Protein AF-A0A7V3J1Z0-F1 (afdb_monomer)

pLDDT: mean 83.59, std 12.21, range [49.81, 98.19]

Sequence (135 aa):
MPTKRCPRCSAEMPGSAWPPKPGRPSIWCSQQCRRAAYEERRAAKNGAVSVRVEVVEKPIERIVERIRIETREVYSSPAEAAQIVLKSPRACRTVLESLAAEADSGRLNAATFAPTLRAAQRLLDSLRRARLING

Mean predicted aligned error: 17.43 Å

Foldseek 3Di:
DDFDAAPQPRHGADQPDPPGDPDDGDNHNDVVSVVVVVVVVVCVVVVNDDDDDDDDDDDDPDDDDDDDDDDDDDDDDPVVVVVVQVVDPVSVVVVVVVVVVCVVVCVCDCVPNVVVVVVVVVVVVVCVVVVVPPD

Radius of gyration: 37.36 Å; Cα contacts (8 Å, |Δi|>4): 62; chains: 1; bounding box: 73×44×82 Å

Solvent-accessible surface area (backbone atoms only — not comparable to full-atom values): 8679 Å² total; per-residue (Å²): 128,88,75,56,52,15,86,84,78,62,44,71,36,73,64,74,55,86,79,66,71,89,72,84,79,72,74,47,55,43,73,64,55,49,48,52,58,47,51,51,52,52,35,37,73,71,65,75,38,94,76,86,82,80,86,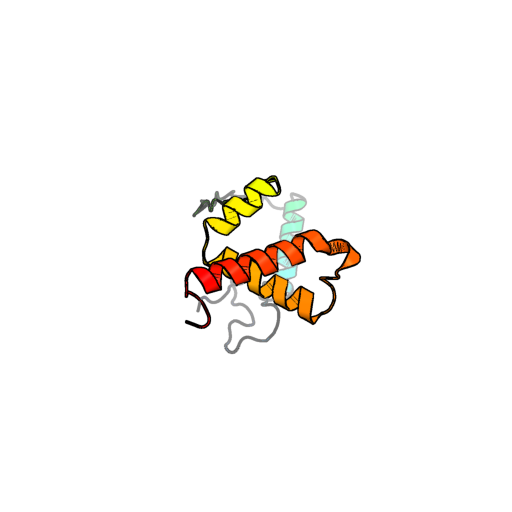78,88,74,82,81,90,71,88,79,82,79,82,78,84,77,86,76,86,76,88,62,53,74,69,53,48,51,54,57,32,74,76,30,75,65,47,45,48,53,52,53,55,49,54,48,53,33,44,78,71,59,72,61,35,65,90,85,37,45,69,57,54,54,50,52,51,54,49,53,54,50,36,44,76,68,48,76,49,92,107

Structure (mmCIF, N/CA/C/O backbone):
data_AF-A0A7V3J1Z0-F1
#
_entry.id   AF-A0A7V3J1Z0-F1
#
loop_
_atom_site.group_PDB
_atom_site.id
_atom_site.type_symbol
_atom_site.label_atom_id
_atom_site.label_alt_id
_atom_site.label_comp_id
_atom_site.label_asym_id
_atom_site.label_entity_id
_atom_site.label_seq_id
_atom_site.pdbx_PDB_ins_code
_atom_site.Cartn_x
_atom_site.Cartn_y
_atom_site.Cartn_z
_atom_site.occupancy
_atom_site.B_iso_or_equiv
_atom_site.auth_seq_id
_atom_site.auth_comp_id
_atom_site.auth_asym_id
_atom_site.auth_atom_id
_atom_site.pdbx_PDB_model_num
ATOM 1 N N . MET A 1 1 ? 6.101 -17.435 -53.773 1.00 49.81 1 MET A N 1
ATOM 2 C CA . MET A 1 1 ? 7.109 -17.475 -52.685 1.00 49.81 1 MET A CA 1
ATOM 3 C C . MET A 1 1 ? 8.494 -17.386 -53.308 1.00 49.81 1 MET A C 1
ATOM 5 O O . MET A 1 1 ? 8.680 -18.023 -54.337 1.00 49.81 1 MET A O 1
ATOM 9 N N . PRO A 1 2 ? 9.449 -16.612 -52.765 1.00 54.25 2 PRO A N 1
ATOM 10 C CA . PRO A 1 2 ? 10.783 -16.536 -53.352 1.00 54.25 2 PRO A CA 1
ATOM 11 C C . PRO A 1 2 ? 11.487 -17.892 -53.214 1.00 54.25 2 PRO A C 1
ATOM 13 O O . PRO A 1 2 ? 11.748 -18.362 -52.105 1.00 54.25 2 PRO A O 1
ATOM 16 N N . THR A 1 3 ? 11.772 -18.536 -54.345 1.00 64.31 3 THR A N 1
ATOM 17 C CA . THR A 1 3 ? 12.566 -19.768 -54.414 1.00 64.31 3 THR A CA 1
ATOM 18 C C . THR A 1 3 ? 13.955 -19.478 -53.857 1.00 64.31 3 THR A C 1
ATOM 20 O O . THR A 1 3 ? 14.709 -18.693 -54.439 1.00 64.31 3 THR A O 1
ATOM 23 N N . LYS A 1 4 ? 14.307 -20.078 -52.715 1.00 76.56 4 LYS A N 1
ATOM 24 C CA . LYS A 1 4 ? 15.668 -19.970 -52.179 1.00 76.56 4 LYS A CA 1
ATOM 25 C C . LYS A 1 4 ? 16.634 -20.615 -53.172 1.00 76.56 4 LYS A C 1
ATOM 27 O O . LYS A 1 4 ? 16.417 -21.748 -53.596 1.00 76.56 4 LYS A O 1
ATOM 32 N N . ARG A 1 5 ? 17.695 -19.890 -53.526 1.00 86.88 5 ARG A N 1
ATOM 33 C CA . ARG A 1 5 ? 18.758 -20.359 -54.423 1.00 86.88 5 ARG A CA 1
ATOM 34 C C . ARG A 1 5 ? 20.020 -20.680 -53.633 1.00 86.88 5 ARG A C 1
ATOM 36 O O . ARG A 1 5 ? 20.295 -20.057 -52.609 1.00 86.88 5 ARG A O 1
ATOM 43 N N . CYS A 1 6 ? 20.781 -21.652 -54.120 1.00 88.19 6 CYS A N 1
ATOM 44 C CA . CYS A 1 6 ? 22.076 -22.017 -53.569 1.00 88.19 6 CYS A CA 1
ATOM 45 C C . CYS A 1 6 ? 23.043 -20.822 -53.656 1.00 88.19 6 CYS A C 1
ATOM 47 O O . CYS A 1 6 ? 23.252 -20.316 -54.759 1.00 88.19 6 CYS A O 1
ATOM 49 N N . PRO A 1 7 ? 23.710 -20.421 -52.559 1.00 87.06 7 PRO A N 1
ATOM 50 C CA . PRO A 1 7 ? 24.659 -19.306 -52.579 1.00 87.06 7 PRO A CA 1
ATOM 51 C C . PRO A 1 7 ? 25.871 -19.514 -53.498 1.00 87.06 7 PRO A C 1
ATOM 53 O O . PRO A 1 7 ? 26.559 -18.551 -53.809 1.00 87.06 7 PRO A O 1
ATOM 56 N N . ARG A 1 8 ? 26.167 -20.761 -53.903 1.00 87.69 8 ARG A N 1
ATOM 57 C CA . ARG A 1 8 ? 27.352 -21.086 -54.711 1.00 87.69 8 ARG A CA 1
ATOM 58 C C . ARG A 1 8 ? 27.079 -21.252 -56.205 1.00 87.69 8 ARG A C 1
ATOM 60 O O . ARG A 1 8 ? 27.852 -20.749 -57.014 1.00 87.69 8 ARG A O 1
ATOM 67 N N . CYS A 1 9 ? 26.047 -22.015 -56.564 1.00 90.25 9 CYS A N 1
ATOM 68 C CA . CYS A 1 9 ? 25.738 -22.370 -57.957 1.00 90.25 9 CYS A CA 1
ATOM 69 C C . CYS A 1 9 ? 24.390 -21.821 -58.438 1.00 90.25 9 CYS A C 1
ATOM 71 O O . CYS A 1 9 ? 23.984 -22.103 -59.560 1.00 90.25 9 CYS A O 1
ATOM 73 N N . SER A 1 10 ? 23.665 -21.088 -57.586 1.00 88.38 10 SER A N 1
ATOM 74 C CA . SER A 1 10 ? 22.349 -20.511 -57.887 1.00 88.38 10 SER A CA 1
ATOM 75 C C . SER A 1 10 ? 21.243 -21.517 -58.244 1.00 88.38 10 SER A C 1
ATOM 77 O O . SER A 1 10 ? 20.143 -21.094 -58.607 1.00 88.38 10 SER A O 1
ATOM 79 N N . ALA A 1 11 ? 21.501 -22.823 -58.098 1.00 87.81 11 ALA A N 1
ATOM 80 C CA . ALA A 1 11 ? 20.513 -23.883 -58.265 1.00 87.81 11 ALA A CA 1
ATOM 81 C C . ALA A 1 11 ? 19.407 -23.795 -57.206 1.00 87.81 11 ALA A C 1
ATOM 83 O O . ALA A 1 11 ? 19.605 -23.240 -56.119 1.00 87.81 11 ALA A O 1
ATOM 84 N N . GLU A 1 12 ? 18.245 -24.362 -57.513 1.00 85.00 12 GLU A N 1
ATOM 85 C CA . GLU A 1 12 ? 17.122 -24.392 -56.584 1.00 85.00 12 GLU A CA 1
ATOM 86 C C . GLU A 1 12 ? 17.413 -25.287 -55.369 1.00 85.00 12 GLU A C 1
ATOM 88 O O . GLU A 1 12 ? 18.102 -26.308 -55.455 1.00 85.00 12 GLU A O 1
ATOM 93 N N . MET A 1 13 ? 16.933 -24.866 -54.201 1.00 82.38 13 MET A N 1
ATOM 94 C CA . MET A 1 13 ? 17.203 -25.544 -52.940 1.00 82.38 13 MET A CA 1
ATOM 95 C C . MET A 1 13 ? 16.282 -26.754 -52.714 1.00 82.38 13 MET A C 1
ATOM 97 O O . MET A 1 13 ? 15.063 -26.624 -52.848 1.00 82.38 13 MET A O 1
ATOM 101 N N . PRO A 1 14 ? 16.813 -27.911 -52.269 1.00 71.50 14 PRO A N 1
ATOM 102 C CA . PRO A 1 14 ? 15.992 -29.054 -51.899 1.00 71.50 14 PRO A CA 1
ATOM 103 C C . PRO A 1 14 ? 15.161 -28.685 -50.665 1.00 71.50 14 PRO A C 1
ATOM 105 O O . PRO A 1 14 ? 15.709 -28.434 -49.588 1.00 71.50 14 PRO A O 1
ATOM 108 N N . GLY A 1 15 ? 13.838 -28.629 -50.835 1.00 66.50 15 GLY A N 1
ATOM 109 C CA . GLY A 1 15 ? 12.896 -28.186 -49.800 1.00 66.50 15 GLY A CA 1
ATOM 110 C C . GLY A 1 15 ? 12.183 -26.862 -50.091 1.00 66.50 15 GLY A C 1
ATOM 111 O O . GLY A 1 15 ? 11.563 -26.322 -49.180 1.00 66.50 15 GLY A O 1
ATOM 112 N N . SER A 1 16 ? 12.244 -26.341 -51.326 1.00 64.25 16 SER A N 1
ATOM 113 C CA . SER A 1 16 ? 11.327 -25.286 -51.796 1.00 64.25 16 SER A CA 1
ATOM 114 C C . SER A 1 16 ? 9.881 -25.777 -51.992 1.00 64.25 16 SER A C 1
ATOM 116 O O . SER A 1 16 ? 8.973 -24.955 -52.089 1.00 64.25 16 SER A O 1
ATOM 118 N N . ALA A 1 17 ? 9.659 -27.098 -52.021 1.00 65.19 17 ALA A N 1
ATOM 119 C CA . ALA A 1 17 ? 8.346 -27.712 -52.197 1.00 65.19 17 ALA A CA 1
ATOM 120 C C . ALA A 1 17 ? 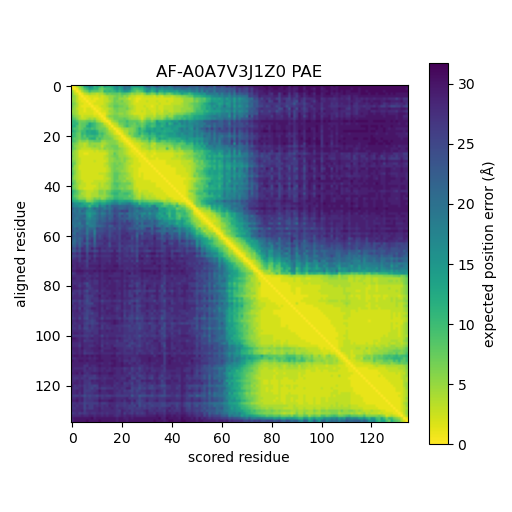7.453 -27.582 -50.948 1.00 65.19 17 ALA A C 1
ATOM 122 O O . ALA A 1 17 ? 7.917 -27.721 -49.814 1.00 65.19 17 ALA A O 1
ATOM 123 N N . TRP A 1 18 ? 6.159 -27.347 -51.178 1.00 61.62 18 TRP A N 1
ATOM 124 C CA . TRP A 1 18 ? 5.116 -27.328 -50.152 1.00 61.62 18 TRP A CA 1
ATOM 125 C C . TRP A 1 18 ? 4.485 -28.724 -50.000 1.00 61.62 18 TRP A C 1
ATOM 127 O O . TRP A 1 18 ? 4.189 -29.343 -51.023 1.00 61.62 18 TRP A O 1
ATOM 137 N N . PRO A 1 19 ? 4.227 -29.222 -48.775 1.00 67.44 19 PRO A N 1
ATOM 138 C CA . PRO A 1 19 ? 4.533 -28.621 -47.475 1.00 67.44 19 PRO A CA 1
ATOM 139 C C . PRO A 1 19 ? 6.029 -28.728 -47.110 1.00 67.44 19 PRO A C 1
ATOM 141 O O . PRO A 1 19 ? 6.693 -29.695 -47.494 1.00 67.44 19 PRO A O 1
ATOM 144 N N . PRO A 1 20 ? 6.584 -27.757 -46.359 1.00 66.12 20 PRO A N 1
ATOM 145 C CA . PRO A 1 20 ? 7.994 -27.764 -45.994 1.00 66.12 20 PRO A CA 1
ATOM 146 C C . PRO A 1 20 ? 8.314 -28.966 -45.104 1.00 66.12 20 PRO A C 1
ATOM 148 O O . PRO A 1 20 ? 7.594 -29.266 -44.151 1.00 66.12 20 PRO A O 1
ATOM 151 N N . LYS A 1 21 ? 9.433 -29.641 -45.388 1.00 68.69 21 LYS A N 1
ATOM 152 C CA . LYS A 1 21 ? 9.924 -30.713 -44.516 1.00 68.69 21 LYS A CA 1
ATOM 153 C C . LYS A 1 21 ? 10.236 -30.144 -43.120 1.00 68.69 21 LYS A C 1
ATOM 155 O O . LYS A 1 21 ? 10.890 -29.100 -43.041 1.00 68.69 21 LYS A O 1
ATOM 160 N N . PRO A 1 22 ? 9.820 -30.815 -42.031 1.00 72.00 22 PRO A N 1
ATOM 161 C CA . PRO A 1 22 ? 10.160 -30.393 -40.678 1.00 72.00 22 PRO A CA 1
ATOM 162 C C . PRO A 1 22 ? 11.679 -30.437 -40.458 1.00 72.00 22 PRO A C 1
ATOM 164 O O . PRO A 1 22 ? 12.362 -31.353 -40.919 1.00 72.00 22 PRO A O 1
ATOM 167 N N . GLY A 1 23 ? 12.210 -29.437 -39.752 1.00 76.25 23 GLY A N 1
ATOM 168 C CA . GLY A 1 23 ? 13.637 -29.313 -39.440 1.00 76.25 23 GLY A CA 1
ATOM 169 C C . GLY A 1 23 ? 14.283 -28.029 -39.965 1.00 76.25 23 GLY A C 1
ATOM 170 O O . GLY A 1 23 ? 13.628 -27.140 -40.508 1.00 76.25 23 GLY A O 1
ATOM 171 N N . ARG A 1 24 ? 15.603 -27.907 -39.762 1.00 78.06 24 ARG A N 1
ATOM 172 C CA . ARG A 1 24 ? 16.382 -26.743 -40.209 1.00 78.06 24 ARG A CA 1
ATOM 173 C C . ARG A 1 24 ? 16.421 -26.705 -41.746 1.00 78.06 24 ARG A C 1
ATOM 175 O O . ARG A 1 24 ? 16.910 -27.664 -42.343 1.00 78.06 24 ARG A O 1
ATOM 182 N N . PRO A 1 25 ? 16.012 -25.594 -42.388 1.00 76.25 25 PRO A N 1
ATOM 183 C CA . PRO A 1 25 ? 16.139 -25.438 -43.832 1.00 76.25 25 PRO A CA 1
ATOM 184 C C . PRO A 1 25 ? 17.588 -25.605 -44.299 1.00 76.25 25 PRO A C 1
ATOM 186 O O . PRO A 1 25 ? 18.521 -25.102 -43.664 1.00 76.25 25 PRO A O 1
ATOM 189 N N . SER A 1 26 ? 17.776 -26.292 -45.424 1.00 77.19 26 SER A N 1
ATOM 190 C CA . SER A 1 26 ? 19.084 -26.418 -46.062 1.00 77.19 26 SER A CA 1
ATOM 191 C C . SER A 1 26 ? 19.583 -25.038 -46.524 1.00 77.19 26 SER A C 1
ATOM 193 O O . SER A 1 26 ? 18.798 -24.167 -46.898 1.00 77.19 26 SER A O 1
ATOM 195 N N . ILE A 1 27 ? 20.903 -24.822 -46.463 1.00 87.25 27 ILE A N 1
ATOM 196 C CA . ILE A 1 27 ? 21.578 -23.601 -46.961 1.00 87.25 27 ILE A CA 1
ATOM 197 C C . ILE A 1 27 ? 22.276 -23.865 -48.308 1.00 87.25 27 ILE A C 1
ATOM 199 O O . ILE A 1 27 ? 22.444 -22.951 -49.107 1.00 87.25 27 ILE A O 1
ATOM 203 N N . TRP A 1 28 ? 22.627 -25.123 -48.589 1.00 90.38 28 TRP A N 1
ATOM 204 C CA . TRP A 1 28 ? 23.281 -25.562 -49.825 1.00 90.38 28 TRP A CA 1
ATOM 205 C C . TRP A 1 28 ? 22.400 -26.556 -50.582 1.00 90.38 28 TRP A C 1
ATOM 207 O O . TRP A 1 28 ? 21.750 -27.388 -49.947 1.00 90.38 28 TRP A O 1
ATOM 217 N N . CYS A 1 29 ? 22.423 -26.523 -51.919 1.00 89.19 29 CYS A N 1
ATOM 218 C CA . CYS A 1 29 ? 21.630 -27.458 -52.724 1.00 89.19 29 CYS A CA 1
ATOM 219 C C . CYS A 1 29 ? 22.146 -28.905 -52.650 1.00 89.19 29 CYS A C 1
ATOM 221 O O . CYS A 1 29 ? 21.397 -29.843 -52.898 1.00 89.19 29 CYS A O 1
ATOM 223 N N . SER A 1 30 ? 23.420 -29.098 -52.291 1.00 88.88 30 SER A N 1
ATOM 224 C CA . SER A 1 30 ? 24.050 -30.409 -52.129 1.00 88.88 30 SER A CA 1
ATOM 225 C C . SER A 1 30 ? 25.260 -30.348 -51.188 1.00 88.88 30 SER A C 1
ATOM 227 O O . SER A 1 30 ? 25.820 -29.277 -50.924 1.00 88.88 30 SER A O 1
ATOM 229 N N . GLN A 1 31 ? 25.707 -31.513 -50.705 1.00 90.56 31 GLN A N 1
ATOM 230 C CA . GLN A 1 31 ? 26.956 -31.623 -49.937 1.00 90.56 31 GLN A CA 1
ATOM 231 C C . GLN A 1 31 ? 28.187 -31.219 -50.761 1.00 90.56 31 GLN A C 1
ATOM 233 O O . GLN A 1 31 ? 29.139 -30.676 -50.205 1.00 90.56 31 GLN A O 1
ATOM 238 N N . GLN A 1 32 ? 28.160 -31.428 -52.080 1.00 93.12 32 GLN A N 1
ATOM 239 C CA . GLN A 1 32 ? 29.228 -30.995 -52.979 1.00 93.12 32 GLN A CA 1
ATOM 240 C C . GLN A 1 32 ? 29.351 -29.467 -52.990 1.00 93.12 32 GLN A C 1
ATOM 242 O O . GLN A 1 32 ? 30.438 -28.948 -52.758 1.00 93.12 32 GLN A O 1
ATOM 247 N N . CYS A 1 33 ? 28.236 -28.740 -53.142 1.00 92.69 33 CYS A N 1
ATOM 248 C CA . CYS A 1 33 ? 28.239 -27.274 -53.068 1.00 92.69 33 CYS A CA 1
ATOM 249 C C . CYS A 1 33 ? 28.694 -26.761 -51.696 1.00 92.69 33 CYS A C 1
ATOM 251 O O . CYS A 1 33 ? 29.413 -25.768 -51.619 1.00 92.69 33 CYS A O 1
ATOM 253 N N . ARG A 1 34 ? 28.333 -27.458 -50.611 1.00 92.56 34 ARG A N 1
ATOM 254 C CA . ARG A 1 34 ? 28.817 -27.130 -49.264 1.00 92.56 34 ARG A CA 1
ATOM 255 C C . ARG A 1 34 ? 30.339 -27.268 -49.143 1.00 92.56 34 ARG A C 1
ATOM 257 O O . ARG A 1 34 ? 30.966 -26.401 -48.537 1.00 92.56 34 ARG A O 1
ATOM 264 N N . ARG A 1 35 ? 30.917 -28.355 -49.669 1.00 94.56 35 ARG A N 1
ATOM 265 C CA . ARG A 1 35 ? 32.366 -28.622 -49.626 1.00 94.56 35 ARG A CA 1
ATOM 266 C C . ARG A 1 35 ? 33.142 -27.657 -50.520 1.00 94.56 35 ARG A C 1
ATOM 268 O O . ARG A 1 35 ? 34.059 -27.018 -50.022 1.00 94.56 35 ARG A O 1
ATOM 275 N N . ALA A 1 36 ? 32.700 -27.451 -51.759 1.00 92.38 36 ALA A N 1
ATOM 276 C CA . ALA A 1 36 ? 33.319 -26.500 -52.683 1.00 92.38 36 ALA A CA 1
ATOM 277 C C . ALA A 1 36 ? 33.342 -25.070 -52.109 1.00 92.38 36 ALA A C 1
ATOM 279 O O . ALA A 1 36 ? 34.386 -24.430 -52.063 1.00 92.38 36 ALA A O 1
ATOM 280 N N . ALA A 1 37 ? 32.225 -24.599 -51.540 1.00 91.19 37 ALA A N 1
ATOM 281 C CA . ALA A 1 37 ? 32.174 -23.284 -50.894 1.00 91.19 37 ALA A CA 1
ATOM 282 C C . ALA A 1 37 ? 33.036 -23.19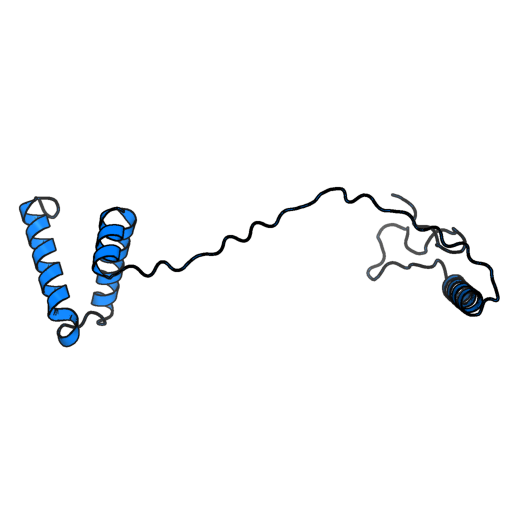0 -49.617 1.00 91.19 37 ALA A C 1
ATOM 284 O O . ALA A 1 37 ? 33.398 -22.100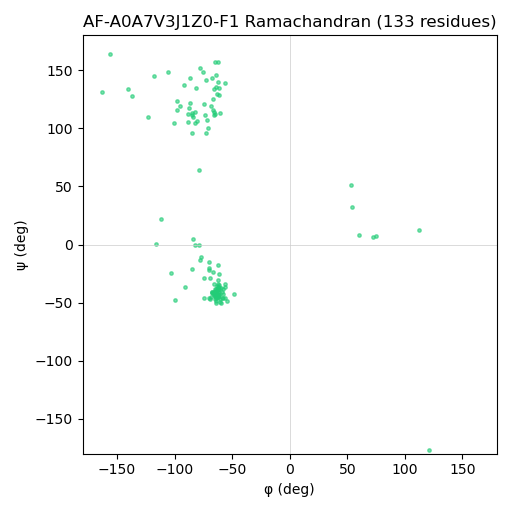 -49.168 1.00 91.19 37 ALA A O 1
ATOM 285 N N . TYR A 1 38 ? 33.328 -24.313 -48.956 1.00 91.38 38 TYR A N 1
ATOM 286 C CA . TYR A 1 38 ? 34.295 -24.345 -47.859 1.00 91.38 38 TYR A CA 1
ATOM 287 C C . TYR A 1 38 ? 35.733 -24.258 -48.386 1.00 91.38 38 TYR A C 1
ATOM 289 O O . TYR A 1 38 ? 36.514 -23.460 -47.870 1.00 91.38 38 TYR A O 1
ATOM 297 N N . GLU A 1 39 ? 36.061 -25.027 -49.421 1.00 91.06 39 GLU A N 1
ATOM 298 C CA . GLU A 1 39 ? 37.381 -25.035 -50.056 1.00 91.06 39 GLU A CA 1
ATOM 299 C C . GLU A 1 39 ? 37.733 -23.679 -50.662 1.00 91.06 39 GLU A C 1
ATOM 301 O O . GLU A 1 39 ? 38.836 -23.198 -50.439 1.00 91.06 39 GLU A O 1
ATOM 306 N N . GLU A 1 40 ? 36.789 -22.996 -51.309 1.00 87.44 40 GLU A N 1
ATOM 307 C CA . GLU A 1 40 ? 36.987 -21.635 -51.823 1.00 87.44 40 GLU A CA 1
ATOM 308 C C . GLU A 1 40 ? 37.302 -20.632 -50.719 1.00 87.44 40 GLU A C 1
ATOM 310 O O . GLU A 1 40 ? 38.231 -19.839 -50.845 1.00 87.44 40 GLU A O 1
ATOM 315 N N . ARG A 1 41 ? 36.578 -20.694 -49.594 1.00 84.38 41 ARG A N 1
ATOM 316 C CA . ARG A 1 41 ? 36.872 -19.847 -48.429 1.00 84.38 41 ARG A CA 1
ATOM 317 C C . ARG A 1 41 ? 38.240 -20.162 -47.833 1.00 84.38 41 ARG A C 1
ATOM 319 O O . ARG A 1 41 ? 38.947 -19.249 -47.415 1.00 84.38 41 ARG A O 1
ATOM 326 N N . ARG A 1 42 ? 38.626 -21.440 -47.796 1.00 87.50 42 ARG A N 1
ATOM 327 C CA . ARG A 1 42 ? 39.957 -21.870 -47.351 1.00 87.50 42 ARG A CA 1
ATOM 328 C C . ARG A 1 42 ? 41.047 -21.380 -48.310 1.00 87.50 42 ARG A C 1
ATOM 330 O O . ARG A 1 42 ? 42.061 -20.879 -47.841 1.00 87.50 42 ARG A O 1
ATOM 337 N N . ALA A 1 43 ? 40.828 -21.483 -49.618 1.00 85.12 43 ALA A N 1
ATOM 338 C CA . ALA A 1 43 ? 41.755 -21.032 -50.650 1.00 85.12 43 ALA A CA 1
ATOM 339 C C . ALA A 1 43 ? 41.938 -19.510 -50.599 1.00 85.12 43 ALA A C 1
ATOM 341 O O . ALA A 1 43 ? 43.068 -19.035 -50.572 1.00 85.12 43 ALA A O 1
ATOM 342 N N . ALA A 1 44 ? 40.843 -18.757 -50.469 1.00 81.31 44 ALA A N 1
ATOM 343 C CA . ALA A 1 44 ? 40.863 -17.312 -50.264 1.00 81.31 44 ALA A CA 1
ATOM 344 C C . ALA A 1 44 ? 41.625 -16.914 -48.990 1.00 81.31 44 ALA A C 1
ATOM 346 O O . ALA A 1 44 ? 42.479 -16.034 -49.031 1.00 81.31 44 ALA A O 1
ATOM 347 N N . LYS A 1 45 ? 41.378 -17.600 -47.863 1.00 81.12 45 LYS A N 1
ATOM 348 C CA . LYS A 1 45 ? 42.107 -17.366 -46.604 1.00 81.12 45 LYS A CA 1
ATOM 349 C C . LYS A 1 45 ? 43.610 -17.637 -46.739 1.00 81.12 45 LYS A C 1
ATOM 351 O O . LYS A 1 45 ? 44.408 -16.947 -46.117 1.00 81.12 45 LYS A O 1
ATOM 356 N N . ASN A 1 46 ? 43.982 -18.625 -47.548 1.00 83.50 46 ASN A N 1
ATOM 357 C CA . ASN A 1 46 ? 45.372 -18.972 -47.837 1.00 83.50 46 ASN A CA 1
ATOM 358 C C . ASN A 1 46 ? 45.990 -18.107 -48.956 1.00 83.50 46 ASN A C 1
ATOM 360 O O . ASN A 1 46 ? 47.108 -18.385 -49.375 1.00 83.50 46 ASN A O 1
ATOM 364 N N . GLY A 1 47 ? 45.273 -17.096 -49.465 1.00 77.25 47 GLY A N 1
ATOM 365 C CA . GLY A 1 47 ? 45.757 -16.191 -50.512 1.00 77.25 47 GLY A CA 1
ATOM 366 C C . GLY A 1 47 ? 45.791 -16.785 -51.925 1.00 77.25 47 GLY A C 1
ATOM 367 O O . GLY A 1 47 ? 46.292 -16.142 -52.838 1.00 77.25 47 GLY A O 1
ATOM 368 N N . ALA A 1 48 ? 45.247 -17.988 -52.131 1.00 74.00 48 ALA A N 1
ATOM 369 C CA . ALA A 1 48 ? 45.241 -18.668 -53.429 1.00 74.00 48 ALA A CA 1
ATOM 370 C C . ALA A 1 48 ? 44.169 -18.133 -54.401 1.00 74.00 48 ALA A C 1
ATOM 372 O O . ALA A 1 48 ? 44.198 -18.450 -55.586 1.00 74.00 48 ALA A O 1
ATOM 373 N N . VAL A 1 49 ? 43.211 -17.338 -53.910 1.00 67.00 49 VAL A N 1
ATOM 374 C CA . VAL A 1 49 ? 42.144 -16.712 -54.706 1.00 67.00 49 VAL A CA 1
ATOM 375 C C . VAL A 1 49 ? 41.975 -15.266 -54.251 1.00 67.00 49 VAL A C 1
ATOM 377 O O . VAL A 1 49 ? 41.769 -15.015 -53.063 1.00 67.00 49 VAL A O 1
ATOM 380 N N . SER A 1 50 ? 42.017 -14.312 -55.184 1.00 52.25 50 SER A N 1
ATOM 381 C CA . SER A 1 50 ? 41.703 -12.911 -54.895 1.00 52.25 50 SER A CA 1
ATOM 382 C C . SER A 1 50 ? 40.197 -12.758 -54.652 1.00 52.25 50 SER A C 1
ATOM 384 O O . SER A 1 50 ? 39.403 -12.834 -55.590 1.00 52.25 50 SER A O 1
ATOM 386 N N . VAL A 1 51 ? 39.786 -12.545 -53.401 1.00 64.19 51 VAL A N 1
ATOM 387 C CA . VAL A 1 51 ? 38.396 -12.203 -53.062 1.00 64.19 51 VAL A CA 1
ATOM 388 C C . VAL A 1 51 ? 38.288 -10.694 -52.893 1.00 64.19 51 VAL A C 1
ATOM 390 O O . VAL A 1 51 ? 38.986 -10.106 -52.070 1.00 64.19 51 VAL A O 1
ATOM 393 N N . ARG A 1 52 ? 37.392 -10.066 -53.657 1.00 65.00 52 ARG A N 1
ATOM 394 C CA . ARG A 1 52 ? 37.035 -8.657 -53.481 1.00 65.00 52 ARG A CA 1
ATOM 395 C C . ARG A 1 52 ? 35.966 -8.568 -52.393 1.00 65.00 52 ARG A C 1
ATOM 397 O O . ARG A 1 52 ? 34.848 -9.034 -52.589 1.00 65.00 52 ARG A O 1
ATOM 404 N N . VAL A 1 53 ? 36.327 -8.034 -51.230 1.00 70.44 53 VAL A N 1
ATOM 405 C CA . VAL A 1 53 ? 35.383 -7.781 -50.134 1.00 70.44 53 VAL A CA 1
ATOM 406 C C . VAL A 1 53 ? 34.800 -6.388 -50.333 1.00 70.44 53 VAL A C 1
ATOM 408 O O . VAL A 1 53 ? 35.518 -5.400 -50.213 1.00 70.44 53 VAL A O 1
ATOM 411 N N . GLU A 1 54 ? 33.509 -6.307 -50.641 1.00 72.56 54 GLU A N 1
ATOM 412 C CA . GLU A 1 54 ? 32.769 -5.045 -50.625 1.00 72.56 54 GLU A CA 1
ATOM 413 C C . GLU A 1 54 ? 32.059 -4.902 -49.278 1.00 72.56 54 GLU A C 1
ATOM 415 O O . GLU A 1 54 ? 31.245 -5.743 -48.887 1.00 72.56 54 GLU A O 1
ATOM 420 N N . VAL A 1 55 ? 32.404 -3.848 -48.539 1.00 74.44 55 VAL A N 1
ATOM 421 C CA . VAL A 1 55 ? 31.725 -3.488 -47.294 1.00 74.44 55 VAL A CA 1
ATOM 422 C C . VAL A 1 55 ? 30.505 -2.655 -47.668 1.00 74.44 55 VAL A C 1
ATOM 424 O O . VAL A 1 55 ? 30.643 -1.550 -48.182 1.00 74.44 55 VAL A O 1
ATOM 427 N N . VAL A 1 56 ? 29.312 -3.197 -47.431 1.00 78.25 56 VAL A N 1
ATOM 428 C CA . VAL A 1 56 ? 28.047 -2.481 -47.635 1.00 78.25 56 VAL A CA 1
ATOM 429 C C . VAL A 1 56 ? 27.581 -1.934 -46.291 1.00 78.25 56 VAL A C 1
ATOM 431 O O . VAL A 1 56 ? 27.268 -2.706 -45.380 1.00 78.25 56 VAL A O 1
ATOM 434 N N . GLU A 1 57 ? 27.517 -0.611 -46.165 1.00 70.75 57 GLU A N 1
ATOM 435 C CA . GLU A 1 57 ? 26.915 0.042 -45.004 1.00 70.75 57 GLU A CA 1
ATOM 436 C C . GLU A 1 57 ? 25.402 -0.197 -45.012 1.00 70.75 57 GLU A C 1
ATOM 438 O O . GLU A 1 57 ? 24.693 0.172 -45.949 1.00 70.75 57 GLU A O 1
ATOM 443 N N . LYS A 1 58 ? 24.891 -0.858 -43.968 1.00 70.50 58 LYS A N 1
ATOM 444 C CA . LYS A 1 58 ? 23.448 -1.011 -43.772 1.00 70.50 58 LYS A CA 1
ATOM 445 C C . LYS A 1 58 ? 22.903 0.204 -43.019 1.00 70.50 58 LYS A C 1
ATOM 447 O O . LYS A 1 58 ? 23.337 0.422 -41.887 1.00 70.50 58 LYS A O 1
ATOM 452 N N . PRO A 1 59 ? 21.930 0.945 -43.576 1.00 66.75 59 PRO A N 1
ATOM 453 C CA . PRO A 1 59 ? 21.286 2.031 -42.853 1.00 66.75 59 PRO A CA 1
ATOM 454 C C . PRO A 1 59 ? 20.490 1.479 -41.663 1.00 66.75 59 PRO A C 1
ATOM 456 O O . PRO A 1 59 ? 19.769 0.486 -41.774 1.00 66.75 59 PRO A O 1
ATOM 459 N N . ILE A 1 60 ? 20.643 2.118 -40.503 1.00 68.62 6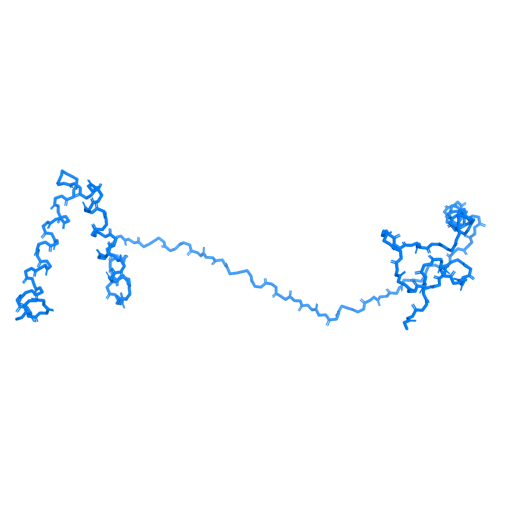0 ILE A N 1
ATOM 460 C CA . ILE A 1 60 ? 19.895 1.789 -39.287 1.00 68.62 60 ILE A CA 1
ATOM 461 C C . ILE A 1 60 ? 18.517 2.449 -39.405 1.00 68.62 60 ILE A C 1
ATOM 463 O O . ILE A 1 60 ? 18.395 3.661 -39.274 1.00 68.62 60 ILE A O 1
ATOM 467 N N . GLU A 1 61 ? 17.475 1.657 -39.663 1.00 71.44 61 GLU A N 1
ATOM 468 C CA . GLU A 1 61 ? 16.130 2.169 -39.980 1.00 71.44 61 GLU A CA 1
ATOM 469 C C . GLU A 1 61 ? 15.405 2.829 -38.793 1.00 71.44 61 GLU A C 1
ATOM 471 O O . GLU A 1 61 ? 14.467 3.595 -39.003 1.00 71.44 61 GLU A O 1
ATOM 476 N N . ARG A 1 62 ? 15.805 2.555 -37.540 1.00 63.97 62 ARG A N 1
ATOM 477 C CA . ARG A 1 62 ? 15.214 3.198 -36.353 1.00 63.97 62 ARG A CA 1
ATOM 478 C C . ARG A 1 62 ? 16.070 3.046 -35.102 1.00 63.97 62 ARG A C 1
ATOM 480 O O . ARG A 1 62 ? 16.433 1.935 -34.719 1.00 63.97 62 ARG A O 1
ATOM 487 N N . ILE A 1 63 ? 16.295 4.158 -34.410 1.00 70.12 63 ILE A N 1
ATOM 488 C CA . ILE A 1 63 ? 16.823 4.181 -33.044 1.00 70.12 63 ILE A CA 1
ATOM 489 C C . ILE A 1 63 ? 15.617 4.062 -32.104 1.00 70.12 63 ILE A C 1
ATOM 491 O O . ILE A 1 63 ? 14.720 4.901 -32.138 1.00 70.12 63 ILE A O 1
ATOM 495 N N . VAL A 1 64 ? 15.546 2.993 -31.306 1.00 71.00 64 VAL A N 1
ATOM 496 C CA . VAL A 1 64 ? 14.510 2.835 -30.271 1.00 71.00 64 VAL A CA 1
ATOM 497 C C . VAL A 1 64 ? 15.127 3.199 -28.931 1.00 71.00 64 VAL A C 1
ATOM 499 O O . VAL A 1 64 ? 15.900 2.423 -28.368 1.00 71.00 64 VAL A O 1
ATOM 502 N N . GLU A 1 65 ? 14.786 4.377 -28.424 1.00 70.25 65 GLU A N 1
ATOM 503 C CA . GLU A 1 65 ? 15.227 4.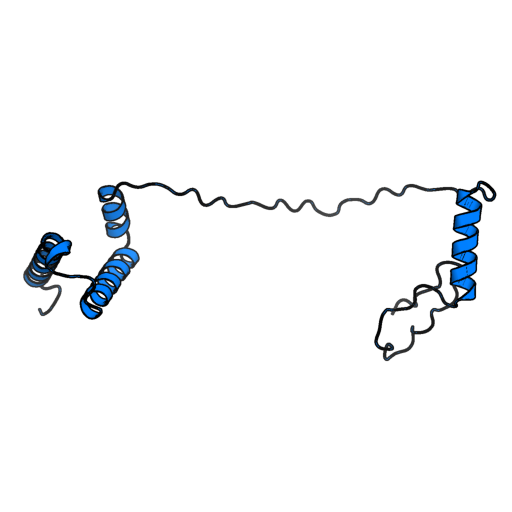825 -27.110 1.00 70.25 65 GLU A CA 1
ATOM 504 C C . GLU A 1 65 ? 14.454 4.053 -26.030 1.00 70.25 65 GLU A C 1
ATOM 506 O O . GLU A 1 65 ? 13.235 4.163 -25.892 1.00 70.25 65 GLU A O 1
ATOM 511 N N . ARG A 1 66 ? 15.153 3.183 -25.296 1.00 66.62 66 ARG A N 1
ATOM 512 C CA . ARG A 1 66 ? 14.559 2.441 -24.181 1.00 66.62 66 ARG A CA 1
ATOM 513 C C . ARG A 1 66 ? 14.621 3.309 -22.932 1.00 66.62 66 ARG A C 1
ATOM 515 O O . ARG A 1 66 ? 15.635 3.312 -22.239 1.00 66.62 66 ARG A O 1
ATOM 522 N N . ILE A 1 67 ? 13.530 4.009 -22.634 1.00 72.38 67 ILE A N 1
ATOM 523 C CA . ILE A 1 67 ? 13.372 4.729 -21.367 1.00 72.38 67 ILE A CA 1
ATOM 524 C C . ILE A 1 67 ? 13.316 3.690 -20.238 1.00 72.38 67 ILE A C 1
ATOM 526 O O . ILE A 1 67 ? 12.368 2.909 -20.142 1.00 72.38 67 ILE A O 1
ATOM 530 N N . ARG A 1 68 ? 14.351 3.654 -19.395 1.00 66.25 68 ARG A N 1
ATOM 531 C CA . ARG A 1 68 ? 14.332 2.905 -18.134 1.00 66.25 68 ARG A CA 1
ATOM 532 C C . ARG A 1 68 ? 13.693 3.797 -17.077 1.00 66.25 68 ARG A C 1
ATOM 534 O O . ARG A 1 68 ? 14.257 4.823 -16.718 1.00 66.25 68 ARG A O 1
ATOM 541 N N . ILE A 1 69 ? 12.503 3.423 -16.616 1.00 74.00 69 ILE A N 1
ATOM 542 C CA . ILE A 1 69 ? 11.849 4.095 -15.493 1.00 74.00 69 ILE A CA 1
ATOM 543 C C . ILE A 1 69 ? 12.456 3.509 -14.219 1.00 74.00 69 ILE A C 1
ATOM 545 O O . ILE A 1 69 ? 12.172 2.367 -13.864 1.00 74.00 69 ILE A O 1
ATOM 549 N N . GLU A 1 70 ? 13.326 4.269 -13.561 1.00 69.12 70 GLU A N 1
ATOM 550 C CA . GLU A 1 70 ? 13.866 3.900 -12.255 1.00 69.12 70 GLU A CA 1
ATOM 551 C C . GLU A 1 70 ? 12.861 4.292 -11.168 1.00 69.12 70 GLU A C 1
ATOM 553 O O . GLU A 1 70 ? 12.575 5.470 -10.945 1.00 69.12 70 GLU A O 1
ATOM 558 N N . THR A 1 71 ? 12.296 3.300 -10.481 1.00 68.75 71 THR A N 1
ATOM 559 C CA . THR A 1 71 ? 11.533 3.531 -9.253 1.00 68.75 71 THR A CA 1
ATOM 560 C C . THR A 1 71 ? 12.499 3.922 -8.145 1.00 68.75 71 THR A C 1
ATOM 562 O O . THR A 1 71 ? 13.163 3.071 -7.559 1.00 68.75 71 THR A O 1
ATOM 565 N N . ARG A 1 72 ? 12.587 5.222 -7.861 1.00 70.25 72 ARG A N 1
ATOM 566 C CA . ARG A 1 72 ? 13.299 5.731 -6.690 1.00 70.25 72 ARG A CA 1
ATOM 567 C C . ARG A 1 72 ? 12.465 5.457 -5.442 1.00 70.25 72 ARG A C 1
ATOM 569 O O . ARG A 1 72 ? 11.344 5.951 -5.332 1.00 70.25 72 ARG A O 1
ATOM 576 N N . GLU A 1 73 ? 13.026 4.711 -4.496 1.00 70.25 73 GLU A N 1
ATOM 577 C CA . GLU A 1 73 ? 12.440 4.583 -3.163 1.00 70.25 73 GLU A CA 1
ATOM 578 C C . GLU A 1 73 ? 12.484 5.948 -2.470 1.00 70.25 73 GLU A C 1
ATOM 580 O O . GLU A 1 73 ? 13.549 6.499 -2.178 1.00 70.25 73 GLU A O 1
ATOM 585 N N . VAL A 1 74 ? 11.309 6.536 -2.260 1.00 70.69 74 VAL A N 1
ATOM 586 C CA . VAL A 1 74 ? 11.161 7.729 -1.431 1.00 70.69 74 VAL A CA 1
ATOM 587 C C . VAL A 1 74 ? 10.955 7.239 -0.005 1.00 70.69 74 VAL A C 1
ATOM 589 O O . VAL A 1 74 ? 9.894 6.716 0.330 1.00 70.69 74 VAL A O 1
ATOM 592 N N . TYR A 1 75 ? 11.984 7.374 0.832 1.00 72.44 75 TYR A N 1
ATOM 593 C CA . TYR A 1 75 ? 11.866 7.105 2.262 1.00 72.44 75 TYR A CA 1
ATOM 594 C C . TYR A 1 75 ? 11.060 8.231 2.910 1.00 72.44 75 TYR A C 1
ATOM 596 O O . TYR A 1 75 ? 11.599 9.289 3.229 1.00 72.44 75 TYR A O 1
ATOM 604 N N . SER A 1 76 ? 9.759 8.010 3.080 1.00 82.19 76 SER A N 1
ATOM 605 C CA . SER A 1 76 ? 8.894 8.904 3.846 1.00 82.19 76 SER A CA 1
ATOM 606 C C . SER A 1 76 ? 8.930 8.543 5.326 1.00 82.19 76 SER A C 1
ATOM 608 O O . SER A 1 76 ? 8.950 7.369 5.703 1.00 82.19 76 SER A O 1
ATOM 610 N N . SER A 1 77 ? 8.886 9.560 6.186 1.00 92.50 77 SER A N 1
ATOM 611 C CA . SER A 1 77 ? 8.661 9.327 7.616 1.00 92.50 77 SER A CA 1
ATOM 612 C C . SER A 1 77 ? 7.279 8.683 7.848 1.00 92.50 77 SER A C 1
ATOM 614 O O . SER A 1 77 ? 6.373 8.873 7.032 1.00 92.50 77 SER A O 1
ATOM 616 N N . PRO A 1 78 ? 7.041 7.977 8.970 1.00 89.56 78 PRO A N 1
ATOM 617 C CA . PRO A 1 78 ? 5.723 7.400 9.257 1.00 89.56 78 PRO A CA 1
ATOM 618 C C . PRO A 1 78 ? 4.580 8.429 9.252 1.00 89.56 78 PRO A C 1
ATOM 620 O O . PRO A 1 78 ? 3.479 8.139 8.786 1.00 89.56 78 PRO A O 1
ATOM 623 N N . ALA A 1 79 ? 4.843 9.650 9.730 1.00 91.81 79 ALA A N 1
ATOM 624 C CA . ALA A 1 79 ? 3.866 10.736 9.719 1.00 91.81 79 ALA A CA 1
ATOM 625 C C . ALA A 1 79 ? 3.534 11.186 8.288 1.00 91.81 79 ALA A C 1
ATOM 627 O O . ALA A 1 79 ? 2.371 11.405 7.952 1.00 91.81 79 ALA A O 1
ATOM 628 N N . GLU A 1 80 ? 4.545 11.285 7.430 1.00 92.94 80 GLU A N 1
ATOM 629 C CA . GLU A 1 80 ? 4.367 11.629 6.021 1.00 92.94 80 GLU A CA 1
ATOM 630 C C . GLU A 1 80 ? 3.625 10.524 5.258 1.00 92.94 80 GLU A C 1
ATOM 632 O O . GLU A 1 80 ? 2.690 10.818 4.514 1.00 92.94 80 GLU A O 1
ATOM 637 N N . ALA A 1 81 ? 3.945 9.254 5.518 1.00 93.06 81 ALA A N 1
ATOM 638 C CA . ALA A 1 81 ? 3.218 8.116 4.961 1.00 93.06 81 ALA A CA 1
ATOM 639 C C . ALA A 1 81 ? 1.726 8.151 5.342 1.00 93.06 81 ALA A C 1
ATOM 641 O O . ALA A 1 81 ? 0.864 7.962 4.483 1.00 93.06 81 ALA A O 1
ATOM 642 N N . ALA A 1 82 ? 1.402 8.480 6.598 1.00 93.75 82 ALA A N 1
ATOM 643 C CA . ALA A 1 82 ? 0.015 8.657 7.027 1.00 93.75 82 ALA A CA 1
ATOM 644 C C . ALA A 1 82 ? -0.686 9.791 6.255 1.00 93.75 82 ALA A C 1
ATOM 646 O O . ALA A 1 82 ? -1.827 9.626 5.825 1.00 93.75 82 ALA A O 1
ATOM 647 N N . GLN A 1 83 ? -0.005 10.916 6.011 1.00 94.56 83 GLN A N 1
ATOM 648 C CA . GLN A 1 83 ? -0.555 12.014 5.204 1.00 94.56 83 GLN A CA 1
ATOM 649 C C . GLN A 1 83 ? -0.791 11.612 3.745 1.00 94.56 83 GLN A C 1
ATOM 651 O O . GLN A 1 83 ? -1.796 12.004 3.154 1.00 94.56 83 GLN A O 1
ATOM 656 N N . ILE A 1 84 ? 0.106 10.816 3.160 1.00 93.75 84 ILE A N 1
ATOM 657 C CA . ILE A 1 84 ? -0.062 10.284 1.803 1.00 93.75 84 ILE A CA 1
ATOM 658 C C . ILE A 1 84 ? -1.307 9.392 1.734 1.00 93.75 84 ILE A C 1
ATOM 660 O O . ILE A 1 84 ? -2.121 9.551 0.824 1.00 93.75 84 ILE A O 1
ATOM 664 N N . VAL A 1 85 ? -1.495 8.502 2.715 1.00 95.75 85 VAL A N 1
ATOM 665 C CA . VAL A 1 85 ? -2.679 7.632 2.795 1.00 95.75 85 VAL A CA 1
ATOM 666 C C . VAL A 1 85 ? -3.956 8.463 2.900 1.00 95.75 85 VAL A C 1
ATOM 668 O O . VAL A 1 85 ? -4.869 8.259 2.104 1.00 95.75 85 VAL A O 1
ATOM 671 N N . LEU A 1 86 ? -4.003 9.442 3.811 1.00 96.19 86 LEU A N 1
ATOM 672 C CA . LEU A 1 86 ? -5.190 10.276 4.041 1.00 96.19 86 LEU A CA 1
ATOM 673 C C . LEU A 1 86 ? -5.621 11.092 2.812 1.00 96.19 86 LEU A C 1
ATOM 675 O O . LEU A 1 86 ? -6.801 11.406 2.672 1.00 96.19 86 LEU A O 1
ATOM 679 N N . LYS A 1 87 ? -4.695 11.401 1.896 1.00 96.81 87 LYS A N 1
ATOM 680 C CA . LYS A 1 87 ? -4.994 12.090 0.629 1.00 96.81 87 LYS A CA 1
ATOM 681 C C . LYS A 1 87 ? -5.621 11.181 -0.436 1.00 96.81 87 LYS A C 1
ATOM 683 O O . LYS A 1 87 ? -6.081 11.685 -1.457 1.00 96.81 87 LYS A O 1
ATOM 688 N N . SER A 1 88 ? -5.646 9.862 -0.232 1.00 96.94 88 SER A N 1
ATOM 689 C CA . SER A 1 88 ? -6.133 8.887 -1.212 1.00 96.94 88 SER A CA 1
ATOM 690 C C . SER A 1 88 ? -7.256 8.018 -0.632 1.00 96.94 88 SER A C 1
ATOM 692 O O . SER A 1 88 ? -6.990 7.116 0.166 1.00 96.94 88 SER A O 1
ATOM 694 N N . PRO A 1 89 ? -8.518 8.186 -1.083 1.00 96.81 89 PRO A N 1
ATOM 695 C CA . PRO A 1 89 ? -9.641 7.373 -0.606 1.00 96.81 89 PRO A CA 1
ATOM 696 C C . PRO A 1 89 ? -9.429 5.864 -0.788 1.00 96.81 89 PRO A C 1
ATOM 698 O O . PRO A 1 89 ? -9.866 5.059 0.035 1.00 96.81 89 PRO A O 1
ATOM 701 N N . ARG A 1 90 ? -8.737 5.466 -1.864 1.00 97.75 90 ARG A N 1
ATOM 702 C CA . ARG A 1 90 ? -8.387 4.064 -2.114 1.00 97.75 90 ARG A CA 1
ATOM 703 C C . ARG A 1 90 ? -7.366 3.559 -1.097 1.00 97.75 90 ARG A C 1
ATOM 705 O O . ARG A 1 90 ? -7.563 2.477 -0.561 1.00 97.75 90 ARG A O 1
ATOM 712 N N . ALA A 1 91 ? -6.323 4.338 -0.810 1.00 96.69 91 ALA A N 1
ATOM 713 C CA . ALA A 1 91 ? -5.313 3.952 0.171 1.00 96.69 91 ALA A CA 1
ATOM 714 C C . ALA A 1 91 ? -5.916 3.822 1.576 1.00 96.69 91 ALA A C 1
ATOM 716 O O . ALA A 1 91 ? -5.650 2.833 2.252 1.00 96.69 91 ALA A O 1
ATOM 717 N N . CYS A 1 92 ? -6.786 4.756 1.983 1.00 96.81 92 CYS A N 1
ATOM 718 C CA . CYS A 1 92 ? -7.512 4.669 3.254 1.00 96.81 92 CYS A CA 1
ATOM 719 C C . CYS A 1 92 ? -8.277 3.348 3.383 1.00 96.81 92 CYS A C 1
ATOM 721 O O . CYS A 1 92 ? -8.148 2.655 4.390 1.00 96.81 92 CYS A O 1
ATOM 723 N N . ARG A 1 93 ? -9.041 2.976 2.349 1.00 97.50 93 ARG A N 1
ATOM 724 C CA . ARG A 1 93 ? -9.786 1.711 2.326 1.00 97.50 93 ARG A CA 1
ATOM 725 C C . ARG A 1 93 ? -8.860 0.506 2.450 1.00 97.50 93 ARG A C 1
ATOM 727 O O . ARG A 1 93 ? -9.079 -0.329 3.316 1.00 97.50 93 ARG A O 1
ATOM 734 N N . THR A 1 94 ? -7.808 0.456 1.633 1.00 98.19 94 THR A N 1
ATOM 735 C CA . THR A 1 94 ? -6.848 -0.652 1.649 1.00 98.19 94 THR A CA 1
ATOM 736 C C . THR A 1 94 ? -6.181 -0.806 3.015 1.00 98.19 94 THR A C 1
ATOM 738 O O . THR A 1 94 ? -6.027 -1.924 3.490 1.00 98.19 94 THR A O 1
ATOM 741 N N . VAL A 1 95 ? -5.819 0.293 3.684 1.00 96.75 95 VAL A N 1
ATOM 742 C CA . VAL A 1 95 ? -5.246 0.229 5.036 1.00 96.75 95 VAL A CA 1
ATOM 743 C C . VAL A 1 95 ? -6.256 -0.320 6.046 1.00 96.75 95 VAL A C 1
ATOM 745 O O . VAL A 1 95 ? -5.889 -1.168 6.854 1.00 96.75 95 VAL A O 1
ATOM 748 N N . LEU A 1 96 ? -7.520 0.115 5.999 1.00 95.94 96 LEU A N 1
ATOM 749 C CA . LEU A 1 96 ? -8.562 -0.373 6.912 1.00 95.94 96 LEU A CA 1
ATOM 750 C C . LEU A 1 96 ? -8.871 -1.864 6.707 1.00 95.94 96 LEU A C 1
ATOM 752 O O . LEU A 1 96 ? -8.956 -2.599 7.686 1.00 95.94 96 LEU A O 1
ATOM 756 N N . GLU A 1 97 ? -8.995 -2.314 5.457 1.00 97.38 97 GLU A N 1
ATOM 757 C CA . GLU A 1 97 ? -9.224 -3.726 5.117 1.00 97.38 97 GLU A CA 1
ATOM 758 C C . GLU A 1 97 ? -8.046 -4.607 5.555 1.00 97.38 97 GLU A C 1
ATOM 760 O O . GLU A 1 97 ? -8.247 -5.651 6.173 1.00 97.38 97 GLU A O 1
ATOM 765 N N . SER A 1 98 ? -6.810 -4.160 5.315 1.00 96.88 98 SER A N 1
ATOM 766 C CA . SER A 1 98 ? -5.618 -4.876 5.775 1.00 96.88 98 SER A CA 1
ATOM 767 C C . SER A 1 98 ? -5.551 -4.950 7.300 1.00 96.88 98 SER A C 1
ATOM 769 O O . SER A 1 98 ? -5.269 -6.012 7.842 1.00 96.88 98 SER A O 1
ATOM 771 N N . LEU A 1 99 ? -5.850 -3.859 8.016 1.00 95.38 99 LEU A N 1
ATOM 772 C CA . LEU A 1 99 ? -5.884 -3.869 9.483 1.00 95.38 99 LEU A CA 1
ATOM 773 C C . LEU A 1 99 ? -6.958 -4.817 10.036 1.00 95.38 99 LEU A C 1
ATOM 775 O O . LEU A 1 99 ? -6.717 -5.459 11.057 1.00 95.38 99 LEU A O 1
ATOM 779 N N . ALA A 1 100 ? -8.108 -4.932 9.367 1.00 94.81 100 ALA A N 1
ATOM 780 C CA . ALA A 1 100 ? -9.130 -5.913 9.723 1.00 94.81 100 ALA A CA 1
ATOM 781 C C . ALA A 1 100 ? -8.612 -7.351 9.539 1.00 94.81 100 ALA A C 1
ATOM 783 O O . ALA A 1 100 ? -8.692 -8.148 10.468 1.00 94.81 100 ALA A O 1
ATOM 784 N N . ALA A 1 101 ? -7.965 -7.654 8.409 1.00 95.75 101 ALA A N 1
ATOM 785 C CA . ALA A 1 101 ? -7.374 -8.973 8.165 1.00 95.75 101 ALA A CA 1
ATOM 786 C C . ALA A 1 101 ? -6.255 -9.338 9.167 1.00 95.75 101 ALA A C 1
ATOM 788 O O . ALA A 1 101 ? -6.118 -10.494 9.583 1.00 95.75 101 ALA A O 1
ATOM 789 N N . GLU A 1 102 ? -5.446 -8.363 9.591 1.00 94.25 102 GLU A N 1
ATOM 790 C CA . GLU A 1 102 ? -4.447 -8.552 10.653 1.00 94.25 102 GLU A CA 1
ATOM 791 C C . GLU A 1 102 ? -5.096 -8.844 12.016 1.00 94.25 102 GLU A C 1
ATOM 793 O O . GLU A 1 102 ? -4.548 -9.617 12.806 1.00 94.25 102 GLU A O 1
ATOM 798 N N . ALA A 1 103 ? -6.263 -8.258 12.299 1.00 92.50 103 ALA A N 1
ATOM 799 C CA . ALA A 1 103 ? -7.028 -8.560 13.505 1.00 92.50 103 ALA A CA 1
ATOM 800 C C . ALA A 1 103 ? -7.637 -9.969 13.448 1.00 92.50 103 ALA A C 1
ATOM 802 O O . ALA A 1 103 ? -7.459 -10.737 14.393 1.00 92.50 103 ALA A O 1
ATOM 803 N N . ASP A 1 104 ? -8.258 -10.340 12.326 1.00 93.31 104 ASP A N 1
ATOM 804 C CA . ASP A 1 104 ? -8.874 -11.661 12.127 1.00 93.31 104 ASP A CA 1
ATOM 805 C C . ASP A 1 104 ? -7.848 -1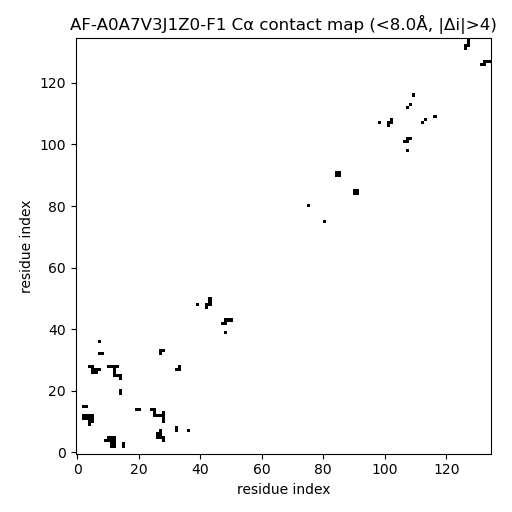2.801 12.203 1.00 93.31 104 ASP A C 1
ATOM 807 O O . ASP A 1 104 ? -8.134 -13.888 12.703 1.00 93.31 104 ASP A O 1
ATOM 811 N N . SER A 1 105 ? -6.619 -12.545 11.748 1.00 94.06 105 SER A N 1
ATOM 812 C CA . SER A 1 105 ? -5.499 -13.492 11.844 1.00 94.06 105 SER A CA 1
ATOM 813 C C . SER A 1 105 ? -4.779 -13.486 13.199 1.00 94.06 105 SER A C 1
ATOM 815 O O . SER A 1 105 ? -3.828 -14.246 13.385 1.00 94.06 105 SER A O 1
ATOM 817 N N . GLY A 1 106 ? -5.198 -12.640 14.147 1.00 90.06 106 GLY A N 1
ATOM 818 C CA . GLY A 1 106 ? -4.603 -12.534 15.483 1.00 90.06 106 GLY A CA 1
ATOM 819 C C . GLY A 1 106 ? -3.222 -11.866 15.526 1.00 90.06 106 GLY A C 1
ATOM 820 O O . GLY A 1 106 ? -2.592 -11.822 16.584 1.00 90.06 106 GLY A O 1
ATOM 821 N N . ARG A 1 107 ? -2.736 -11.323 14.403 1.00 89.12 107 ARG A N 1
ATOM 822 C CA . ARG A 1 107 ? -1.448 -10.613 14.329 1.00 89.12 107 ARG A CA 1
ATOM 823 C C . ARG A 1 107 ? -1.518 -9.226 14.962 1.00 89.12 107 ARG A C 1
ATOM 825 O O . ARG A 1 107 ? -0.534 -8.766 15.545 1.00 89.12 107 ARG A O 1
ATOM 832 N N . LEU A 1 108 ? -2.694 -8.598 14.946 1.00 87.75 108 LEU A N 1
ATOM 833 C CA . LEU A 1 108 ? -2.969 -7.340 15.641 1.00 87.75 108 LEU A CA 1
ATOM 834 C C . LEU A 1 108 ? -3.209 -7.565 17.151 1.00 87.75 108 LEU A C 1
ATOM 836 O O . LEU A 1 108 ? -4.300 -7.343 17.674 1.00 87.75 108 LEU A O 1
ATOM 840 N N . ASN A 1 109 ? -2.189 -8.041 17.867 1.00 84.81 109 ASN A N 1
ATOM 841 C CA . ASN A 1 109 ? -2.314 -8.384 19.284 1.00 84.81 109 ASN A CA 1
ATOM 842 C C . ASN A 1 109 ? -2.290 -7.152 20.219 1.00 84.81 109 ASN A C 1
ATOM 844 O O . ASN A 1 109 ? -1.658 -6.129 19.939 1.00 84.81 109 ASN A O 1
ATOM 848 N N . ALA A 1 110 ? -2.946 -7.265 21.378 1.00 82.31 110 ALA A N 1
ATOM 849 C CA . ALA A 1 110 ? -3.071 -6.163 22.333 1.00 82.31 110 ALA A CA 1
ATOM 850 C C . ALA A 1 110 ? -1.755 -5.774 23.027 1.00 82.31 110 ALA A C 1
ATOM 852 O O . ALA A 1 110 ? -1.589 -4.610 23.381 1.00 82.31 110 ALA A O 1
ATOM 853 N N . ALA A 1 111 ? -0.814 -6.704 23.207 1.00 85.12 111 ALA A N 1
ATOM 854 C CA . ALA A 1 111 ? 0.453 -6.423 23.883 1.00 85.12 111 ALA A CA 1
ATOM 855 C C . ALA A 1 111 ? 1.339 -5.470 23.062 1.00 85.12 111 ALA A C 1
ATOM 857 O O . ALA A 1 111 ? 1.934 -4.544 23.608 1.00 85.12 111 ALA A O 1
ATOM 858 N N . THR A 1 112 ? 1.385 -5.663 21.744 1.00 90.12 112 THR A N 1
ATOM 859 C CA . THR A 1 112 ? 2.206 -4.872 20.822 1.00 90.12 112 THR A CA 1
ATOM 860 C C . THR A 1 112 ? 1.450 -3.658 20.278 1.00 90.12 112 THR A C 1
ATOM 862 O O . THR A 1 112 ? 2.029 -2.584 20.130 1.00 90.12 112 THR A O 1
ATOM 865 N N . PHE A 1 113 ? 0.147 -3.792 20.014 1.00 92.31 113 PHE A N 1
ATOM 866 C CA . PHE A 1 113 ? -0.634 -2.790 19.281 1.00 92.31 113 PHE A CA 1
ATOM 867 C C . PHE A 1 113 ? -1.682 -2.060 20.134 1.00 92.31 113 PHE A C 1
ATOM 869 O O . PHE A 1 113 ? -2.612 -1.463 19.588 1.00 92.31 113 PHE A O 1
ATOM 876 N N . ALA A 1 114 ? -1.538 -2.029 21.465 1.00 92.31 114 ALA A N 1
ATOM 877 C CA . ALA A 1 114 ? -2.464 -1.306 22.350 1.00 92.31 114 ALA A CA 1
ATOM 878 C C . ALA A 1 114 ? -2.770 0.149 21.911 1.00 92.31 114 ALA A C 1
ATOM 880 O O . ALA A 1 114 ? -3.939 0.545 21.961 1.00 92.31 114 ALA A O 1
ATOM 881 N N . PRO A 1 115 ? -1.794 0.971 21.461 1.00 93.50 115 PRO A N 1
ATOM 882 C CA . PRO A 1 115 ? -2.089 2.309 20.942 1.00 93.50 115 PRO A CA 1
ATOM 883 C C . PRO A 1 115 ? -2.964 2.289 19.683 1.00 93.50 115 PRO A C 1
ATOM 885 O O . PRO A 1 115 ? -3.883 3.100 19.571 1.00 93.50 115 PRO A O 1
ATOM 888 N N . THR A 1 116 ? -2.719 1.346 18.771 1.00 93.62 116 THR A N 1
ATOM 889 C CA . THR A 1 116 ? -3.490 1.166 17.534 1.00 93.62 116 THR A CA 1
ATOM 890 C C . THR A 1 116 ? -4.933 0.780 17.839 1.00 93.62 116 THR A C 1
ATOM 892 O O . THR A 1 116 ? -5.851 1.362 17.270 1.00 93.62 116 THR A O 1
ATOM 895 N N . LEU A 1 117 ? -5.154 -0.122 18.800 1.00 92.81 117 LEU A N 1
ATOM 896 C CA . LEU A 1 117 ? -6.499 -0.513 19.234 1.00 92.81 117 LEU A CA 1
ATOM 897 C C . LEU A 1 117 ? -7.278 0.673 19.820 1.00 92.81 117 LEU A C 1
ATOM 899 O O . LEU A 1 117 ? -8.436 0.898 19.471 1.00 92.81 117 LEU A O 1
ATOM 903 N N . ARG A 1 118 ? -6.627 1.500 20.652 1.00 94.31 118 ARG A N 1
ATOM 904 C CA . ARG A 1 118 ? -7.237 2.743 21.158 1.00 94.31 118 ARG A CA 1
ATOM 905 C C . ARG A 1 118 ? -7.573 3.721 20.032 1.00 94.31 118 ARG A C 1
ATOM 907 O O . ARG A 1 118 ? -8.607 4.384 20.094 1.00 94.31 118 ARG A O 1
ATOM 914 N N . ALA A 1 119 ? -6.720 3.829 19.014 1.00 94.94 119 ALA A N 1
ATOM 915 C CA . ALA A 1 119 ? -6.982 4.669 17.848 1.00 94.94 119 ALA A CA 1
ATOM 916 C C . ALA A 1 119 ? -8.172 4.150 17.022 1.00 94.94 119 ALA A C 1
ATOM 918 O O . ALA A 1 119 ? -9.019 4.947 16.622 1.00 94.94 119 ALA A O 1
ATOM 919 N N . ALA A 1 120 ? -8.284 2.831 16.838 1.00 94.69 120 ALA A N 1
ATOM 920 C CA . ALA A 1 120 ? -9.408 2.206 16.145 1.00 94.69 120 ALA A CA 1
ATOM 921 C C . ALA A 1 120 ? -10.739 2.478 16.866 1.00 94.69 120 ALA A C 1
ATOM 923 O O . ALA A 1 120 ? -11.712 2.887 16.232 1.00 94.69 120 ALA A O 1
ATOM 924 N N . GLN A 1 121 ? -10.759 2.361 18.199 1.00 95.06 121 GLN A N 1
ATOM 925 C CA . GLN A 1 121 ? -11.938 2.704 18.997 1.00 95.06 121 GLN A CA 1
ATOM 926 C C . GLN A 1 121 ? -12.325 4.181 18.833 1.00 95.06 121 GLN A C 1
ATOM 928 O O . GLN A 1 121 ? -13.481 4.496 18.555 1.00 95.06 121 GLN A O 1
ATOM 933 N N . ARG A 1 122 ? -11.353 5.102 18.924 1.00 97.06 122 ARG A N 1
ATOM 934 C CA . ARG A 1 122 ? -11.602 6.541 18.720 1.00 97.06 122 ARG A CA 1
ATOM 935 C C . ARG A 1 122 ? -12.158 6.850 17.328 1.00 97.06 122 ARG A C 1
ATOM 937 O O . ARG A 1 122 ? -13.002 7.742 17.200 1.00 97.06 122 ARG A O 1
ATOM 944 N N . LEU A 1 123 ? -11.687 6.146 16.298 1.00 95.19 123 LEU A N 1
ATOM 945 C CA . LEU A 1 123 ? -12.206 6.273 14.938 1.00 95.19 123 LEU A CA 1
ATOM 946 C C . LEU A 1 123 ? -13.672 5.827 14.874 1.00 95.19 123 LEU A C 1
ATOM 948 O O . LEU A 1 123 ? -14.508 6.599 14.411 1.00 95.19 123 LEU A O 1
ATOM 952 N N . LEU A 1 124 ? -13.999 4.644 15.404 1.00 95.25 124 LEU A N 1
ATOM 953 C CA . LEU A 1 124 ? -15.373 4.133 15.449 1.00 95.25 124 LEU A CA 1
ATOM 954 C C . LEU A 1 124 ? -16.328 5.106 16.156 1.00 95.25 124 LEU A C 1
ATOM 956 O O . LEU A 1 124 ? -17.395 5.422 15.627 1.00 95.25 124 LEU A O 1
ATOM 960 N N . ASP A 1 125 ? -15.928 5.633 17.313 1.00 96.31 125 ASP A N 1
ATOM 961 C CA . ASP A 1 125 ? -16.735 6.600 18.062 1.00 96.31 125 ASP A CA 1
ATOM 962 C C . ASP A 1 125 ? -16.957 7.892 17.263 1.00 96.31 125 ASP A C 1
ATOM 964 O O . ASP A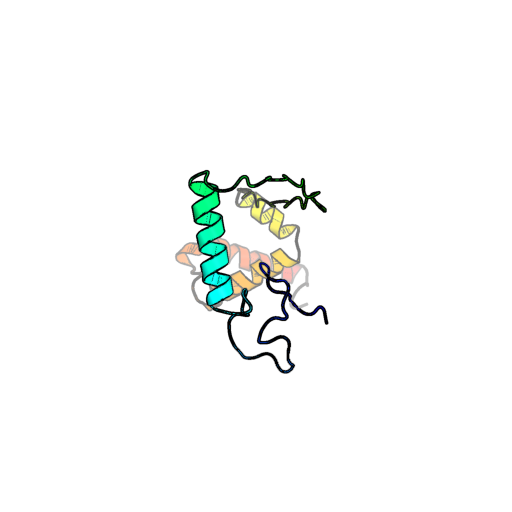 1 125 ? -18.045 8.464 17.280 1.00 96.31 125 ASP A O 1
ATOM 968 N N . SER A 1 126 ? -15.937 8.350 16.531 1.00 96.38 126 SER A N 1
ATOM 969 C CA . SER A 1 126 ? -16.030 9.547 15.686 1.00 96.38 126 SER A CA 1
ATOM 970 C C . SER A 1 126 ? -16.978 9.340 14.505 1.00 96.38 126 SER A C 1
ATOM 972 O O . SER A 1 126 ? -17.788 10.218 14.216 1.00 96.38 126 SER A O 1
ATOM 974 N N . LEU A 1 127 ? -16.928 8.167 13.869 1.00 95.94 127 LEU A N 1
ATOM 975 C CA . LEU A 1 127 ? -17.806 7.803 12.754 1.00 95.94 127 LEU A CA 1
ATOM 976 C C . LEU A 1 127 ? -19.272 7.707 13.195 1.00 95.94 127 LEU A C 1
ATOM 978 O O . LEU A 1 127 ? -20.155 8.202 12.495 1.00 95.94 127 LEU A O 1
ATOM 982 N N . ARG A 1 128 ? -19.525 7.148 14.384 1.00 95.75 128 ARG A N 1
ATOM 983 C CA . ARG A 1 128 ? -20.863 7.112 14.997 1.00 95.75 128 ARG A CA 1
ATOM 984 C C . ARG A 1 128 ? -21.373 8.507 15.343 1.00 95.75 128 ARG A C 1
ATOM 986 O O . ARG A 1 128 ? -22.498 8.843 14.990 1.00 95.75 128 ARG A O 1
ATOM 993 N N . ARG A 1 129 ? -20.545 9.351 15.975 1.00 95.06 129 ARG A N 1
ATOM 994 C CA . ARG A 1 129 ? -20.911 10.751 16.274 1.00 95.06 129 ARG A CA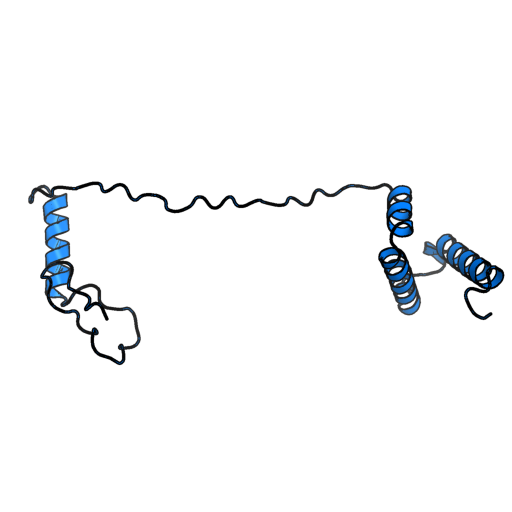 1
ATOM 995 C C . ARG A 1 129 ? -21.275 11.533 15.013 1.00 95.06 129 ARG A C 1
ATOM 997 O O . ARG A 1 129 ? -22.210 12.323 15.042 1.00 95.06 129 ARG A O 1
ATOM 1004 N N . ALA A 1 130 ? -20.563 11.288 13.916 1.00 95.75 130 ALA A N 1
ATOM 1005 C CA . ALA A 1 130 ? -20.835 11.896 12.618 1.00 95.75 130 ALA A CA 1
ATOM 1006 C C . ALA A 1 130 ? -22.002 11.239 11.851 1.00 95.75 130 ALA A C 1
ATOM 1008 O O . ALA A 1 130 ? -22.311 11.682 10.748 1.00 95.75 130 ALA A O 1
ATOM 1009 N N . ARG A 1 131 ? -22.643 10.195 12.405 1.00 93.56 131 ARG A N 1
ATOM 1010 C CA . ARG A 1 131 ? -23.712 9.401 11.767 1.00 93.56 131 ARG A CA 1
ATOM 1011 C C . ARG A 1 131 ? -23.326 8.831 10.396 1.00 93.56 131 ARG A C 1
ATOM 1013 O O . ARG A 1 131 ? -24.166 8.681 9.517 1.00 93.56 131 ARG A O 1
ATOM 1020 N N . LEU A 1 132 ? -22.045 8.511 10.212 1.00 91.69 132 LEU A N 1
ATOM 1021 C CA . LEU A 1 132 ? -21.532 7.921 8.970 1.00 91.69 132 LEU A CA 1
ATOM 1022 C C . LEU A 1 132 ? -21.692 6.399 8.937 1.00 91.69 132 LEU A C 1
ATOM 1024 O O . LEU A 1 132 ? -21.648 5.798 7.868 1.00 91.69 132 LEU A O 1
ATOM 1028 N N . ILE A 1 133 ? -21.847 5.773 10.106 1.00 86.56 133 ILE A N 1
ATOM 1029 C CA . ILE A 1 133 ? -22.050 4.331 10.252 1.00 86.56 133 ILE A CA 1
ATOM 1030 C C . ILE A 1 133 ? -23.075 4.109 11.365 1.00 86.56 133 ILE A C 1
ATOM 1032 O O . ILE A 1 133 ? -22.948 4.713 12.432 1.00 86.56 133 ILE A O 1
ATOM 1036 N N . ASN A 1 134 ? -24.051 3.229 11.114 1.00 67.88 134 ASN A N 1
ATOM 1037 C CA . ASN A 1 134 ? -25.185 2.927 12.000 1.00 67.88 134 ASN A CA 1
ATOM 1038 C C . ASN A 1 134 ? -25.964 4.186 12.422 1.00 67.88 134 ASN A C 1
ATOM 1040 O O . ASN A 1 134 ? -26.139 4.431 13.616 1.00 67.88 134 ASN A O 1
ATOM 1044 N N . GLY A 1 135 ? -26.348 4.996 11.428 1.00 54.47 135 GLY A N 1
ATOM 1045 C CA . GLY A 1 135 ? -27.266 6.124 11.603 1.00 54.47 135 GLY A CA 1
ATOM 1046 C C . GLY A 1 135 ? -28.661 5.674 12.007 1.00 54.47 135 GLY A C 1
ATOM 1047 O O . GLY A 1 135 ? -29.114 4.642 11.463 1.00 54.47 135 GLY A O 1
#

Secondary structure (DSSP, 8-state):
----B-TTT-PBPTT-SSSPPSSSPPSSSSHHHHHHHHHHHHHHHTTSS-------PPP------------------HHHHHHHHHT-HHHHHHHHHHHHHHHHTT-S-HHHHHHHHHHHHHHHHHHHHTTSS--